Protein AF-A0A8S9R4L0-F1 (afdb_monomer_lite)

Radius of gyration: 15.11 Å; chains: 1; bounding box: 37×28×36 Å

Sequence (110 aa):
MLLRTSVRRKIFQKDHHNLELYWQAHRVGVQKILHLIRSEDVEVQIQAVKVVANLEAEEKSHDLIMTTGGAQLLAKMVSKTDDPQTLRMVAGALDNLCGNGDKIYKFWFQ

pLDDT: mean 78.36, std 17.18, range [33.91, 95.81]

Secondary structure (DSSP, 8-state):
--HHHHHHHHHHTS-HHHHHHHHHHHHHHHHHHHHHTT-SSHHHHHHHHHHHHHHTTSHHHHHHHHHTTHHHHHHHHHTT---HHHHHHHHHHHHHHHTTTS---TTTT-

Structure (mmCIF, N/CA/C/O backbone):
data_AF-A0A8S9R4L0-F1
#
_entry.id   AF-A0A8S9R4L0-F1
#
loop_
_atom_site.group_PDB
_atom_site.id
_atom_site.type_symbol
_atom_site.label_atom_id
_atom_site.label_alt_id
_atom_site.label_comp_id
_atom_site.label_asym_id
_atom_site.label_entity_id
_atom_site.label_seq_id
_atom_site.pdbx_PDB_ins_code
_atom_site.Cartn_x
_atom_site.Cartn_y
_atom_site.Cartn_z
_atom_site.occupancy
_atom_site.B_iso_or_equiv
_atom_site.auth_seq_id
_atom_site.auth_comp_id
_atom_site.auth_asym_id
_atom_site.auth_atom_id
_atom_site.pdbx_PDB_model_num
ATOM 1 N N . MET A 1 1 ? 19.106 14.764 -7.257 1.00 42.97 1 MET A N 1
ATOM 2 C CA . MET A 1 1 ? 18.413 13.455 -7.167 1.00 42.97 1 MET A CA 1
ATOM 3 C C . MET A 1 1 ? 18.452 12.699 -8.512 1.00 42.97 1 MET A C 1
ATOM 5 O O . MET A 1 1 ? 17.423 12.258 -8.990 1.00 42.97 1 MET A O 1
ATOM 9 N N . LEU A 1 2 ? 19.628 12.545 -9.146 1.00 38.62 2 LEU A N 1
ATOM 10 C CA . LEU A 1 2 ? 19.756 11.958 -10.503 1.00 38.62 2 LEU A CA 1
ATOM 11 C C . LEU A 1 2 ? 20.736 10.769 -10.593 1.00 38.62 2 LEU A C 1
ATOM 13 O O . LEU A 1 2 ? 20.846 10.134 -11.634 1.00 38.62 2 LEU A O 1
ATOM 17 N N . LEU A 1 3 ? 21.431 10.420 -9.503 1.00 33.91 3 LEU A N 1
ATOM 18 C CA . LEU A 1 3 ? 22.481 9.391 -9.538 1.00 33.91 3 LEU A CA 1
ATOM 19 C C . LEU A 1 3 ? 21.974 7.961 -9.280 1.00 33.91 3 LEU A C 1
ATOM 21 O O . LEU A 1 3 ? 22.603 7.007 -9.729 1.00 33.91 3 LEU A O 1
ATOM 25 N N . ARG A 1 4 ? 20.813 7.778 -8.631 1.00 43.28 4 ARG A N 1
ATOM 26 C CA . ARG A 1 4 ? 20.265 6.433 -8.344 1.00 43.28 4 ARG A CA 1
ATOM 27 C C . ARG A 1 4 ? 19.553 5.779 -9.539 1.00 43.28 4 ARG A C 1
ATOM 29 O O . ARG A 1 4 ? 19.396 4.563 -9.557 1.00 43.28 4 ARG A O 1
ATOM 36 N N . THR A 1 5 ? 19.171 6.550 -10.557 1.00 49.69 5 THR A N 1
ATOM 37 C CA . THR A 1 5 ? 18.430 6.051 -11.729 1.00 49.69 5 THR A CA 1
ATOM 38 C C . THR A 1 5 ? 19.340 5.583 -12.869 1.00 49.69 5 THR A C 1
ATOM 40 O O . THR A 1 5 ? 18.967 4.665 -13.598 1.00 49.69 5 THR A O 1
ATOM 43 N N . SER A 1 6 ? 20.547 6.143 -13.018 1.00 46.28 6 SER A N 1
ATOM 44 C CA . SER A 1 6 ? 21.452 5.818 -14.138 1.00 46.28 6 SER A CA 1
ATOM 45 C C . SER A 1 6 ? 22.125 4.445 -14.038 1.00 46.28 6 SER A C 1
ATOM 47 O O . SER A 1 6 ? 22.311 3.787 -15.060 1.00 46.28 6 SER A O 1
ATOM 49 N N . VAL A 1 7 ? 22.461 3.974 -12.831 1.00 50.38 7 VAL A N 1
ATOM 50 C CA . VAL A 1 7 ? 23.106 2.656 -12.652 1.00 50.38 7 VAL A CA 1
ATOM 51 C C . VAL A 1 7 ? 22.099 1.521 -12.849 1.00 50.38 7 VAL A C 1
ATOM 53 O O . VAL A 1 7 ? 22.379 0.573 -13.581 1.00 50.38 7 VAL A O 1
ATOM 56 N N . ARG A 1 8 ? 20.883 1.660 -12.294 1.00 47.25 8 ARG A N 1
ATOM 57 C CA . ARG A 1 8 ? 19.786 0.698 -12.501 1.00 47.25 8 ARG A CA 1
ATOM 58 C C . ARG A 1 8 ? 19.460 0.540 -13.991 1.00 47.25 8 ARG A C 1
ATOM 60 O O . ARG A 1 8 ? 19.344 -0.580 -14.472 1.00 47.25 8 ARG A O 1
ATOM 67 N N . ARG A 1 9 ? 19.402 1.642 -14.748 1.00 46.56 9 ARG A N 1
ATOM 68 C CA . ARG A 1 9 ? 19.077 1.616 -16.187 1.00 46.56 9 ARG A CA 1
ATOM 69 C C . ARG A 1 9 ? 20.066 0.794 -17.025 1.00 46.56 9 ARG A C 1
ATOM 71 O O . ARG A 1 9 ? 19.633 0.071 -17.914 1.00 46.56 9 ARG A O 1
ATOM 78 N N . LYS A 1 10 ? 21.369 0.874 -16.726 1.00 49.75 10 LYS A N 1
ATOM 79 C CA . LYS A 1 10 ? 22.417 0.158 -17.479 1.00 49.75 10 LYS A CA 1
ATOM 80 C C . LYS A 1 10 ? 22.455 -1.346 -17.197 1.00 49.75 10 LYS A C 1
ATOM 82 O O . LYS A 1 10 ? 22.774 -2.107 -18.102 1.00 49.75 10 LYS A O 1
ATOM 87 N N . ILE A 1 11 ? 22.116 -1.774 -15.979 1.00 55.00 11 ILE A N 1
ATOM 88 C CA . ILE A 1 11 ? 22.069 -3.202 -15.612 1.00 55.00 11 ILE A CA 1
ATOM 89 C C . ILE A 1 11 ? 20.870 -3.895 -16.281 1.00 55.00 11 ILE A C 1
ATOM 91 O O . ILE A 1 11 ? 20.985 -5.023 -16.745 1.00 55.00 11 ILE A O 1
ATOM 95 N N . PHE A 1 12 ? 19.737 -3.198 -16.392 1.00 54.06 12 PHE A N 1
ATOM 96 C CA . PHE A 1 12 ? 18.485 -3.769 -16.894 1.00 54.06 12 PHE A CA 1
ATOM 97 C C . PHE A 1 12 ? 18.334 -3.770 -18.424 1.00 54.06 12 PHE A C 1
ATOM 99 O O . PHE A 1 12 ? 17.483 -4.481 -18.943 1.00 54.06 12 PHE A O 1
ATOM 106 N N . GLN A 1 13 ? 19.142 -3.011 -19.170 1.00 56.75 13 GLN A N 1
ATOM 107 C CA . GLN A 1 13 ? 19.024 -2.936 -20.635 1.00 56.75 13 GLN A CA 1
ATOM 108 C C . GLN A 1 13 ? 19.631 -4.127 -21.399 1.00 56.75 13 GLN A C 1
ATOM 110 O O . GLN A 1 13 ? 19.405 -4.219 -22.601 1.00 56.75 13 GLN A O 1
ATOM 115 N N . LYS A 1 14 ? 20.398 -5.018 -20.754 1.00 54.84 14 LYS A N 1
ATOM 116 C CA . LYS A 1 14 ? 21.173 -6.054 -21.465 1.00 54.84 14 LYS A CA 1
ATOM 117 C C . LYS A 1 14 ? 20.503 -7.429 -21.597 1.00 54.84 14 LYS A C 1
ATOM 119 O O . LYS A 1 14 ? 20.907 -8.158 -22.489 1.00 54.84 14 LYS A O 1
ATOM 124 N N . ASP A 1 15 ? 19.478 -7.753 -20.798 1.00 59.41 15 ASP A N 1
ATOM 125 C CA . ASP A 1 15 ? 18.810 -9.069 -20.826 1.00 59.41 15 ASP A CA 1
ATOM 126 C C . ASP A 1 15 ? 17.284 -8.967 -20.655 1.00 59.41 15 ASP A C 1
ATOM 128 O O . ASP A 1 15 ? 16.774 -8.694 -19.565 1.00 59.41 15 ASP A O 1
ATOM 132 N N . HIS A 1 16 ? 16.535 -9.254 -21.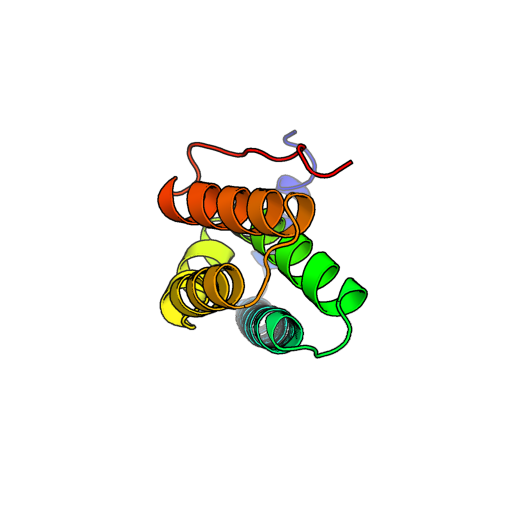725 1.00 60.12 16 HIS A N 1
ATOM 133 C CA . HIS A 1 16 ? 15.065 -9.206 -21.732 1.00 60.12 16 HIS A CA 1
ATOM 134 C C . HIS A 1 16 ? 14.409 -10.198 -20.755 1.00 60.12 16 HIS A C 1
ATOM 136 O O . HIS A 1 16 ? 13.401 -9.867 -20.135 1.00 60.12 16 HIS A O 1
ATOM 142 N N . HIS A 1 17 ? 14.999 -11.379 -20.549 1.00 61.91 17 HIS A N 1
ATOM 143 C CA . HIS A 1 17 ? 14.491 -12.363 -19.583 1.00 61.91 17 HIS A CA 1
ATOM 144 C C . HIS A 1 17 ? 14.619 -11.871 -18.128 1.00 61.91 17 HIS A C 1
ATOM 146 O O . HIS A 1 17 ? 13.741 -12.091 -17.296 1.00 61.91 17 HIS A O 1
ATOM 152 N N . ASN A 1 18 ? 15.689 -11.126 -17.830 1.00 71.38 18 ASN A N 1
ATOM 153 C CA . ASN A 1 18 ? 15.935 -10.569 -16.500 1.00 71.38 18 ASN A CA 1
ATOM 154 C C . ASN A 1 18 ? 14.982 -9.394 -16.193 1.00 71.38 18 ASN A C 1
ATOM 156 O O . ASN A 1 18 ? 14.597 -9.170 -15.045 1.00 71.38 18 ASN A O 1
ATOM 160 N N . LEU A 1 19 ? 14.539 -8.677 -17.235 1.00 77.75 19 LEU A N 1
ATOM 161 C CA . LEU A 1 19 ? 13.493 -7.660 -17.124 1.00 77.75 19 LEU A CA 1
ATOM 162 C C . LEU A 1 19 ? 12.144 -8.268 -16.733 1.00 77.75 19 LEU A C 1
ATOM 164 O O . LEU A 1 19 ? 11.484 -7.737 -15.844 1.00 77.75 19 LEU A O 1
ATOM 168 N N . GLU A 1 20 ? 11.724 -9.366 -17.363 1.00 83.38 20 GLU A N 1
ATOM 169 C CA . GLU A 1 20 ? 10.424 -9.980 -17.072 1.00 83.38 20 GLU A CA 1
ATOM 170 C C . GLU A 1 20 ? 10.349 -10.505 -15.635 1.00 83.38 20 GLU A C 1
ATOM 172 O O . GLU A 1 20 ? 9.418 -10.160 -14.905 1.00 83.38 20 GLU A O 1
ATOM 177 N N . LEU A 1 21 ? 11.369 -11.245 -15.188 1.00 85.44 21 LEU A N 1
ATOM 178 C CA . LEU A 1 21 ? 11.465 -11.717 -13.803 1.00 85.44 21 LEU A CA 1
ATOM 179 C C . LEU A 1 21 ? 11.442 -10.558 -12.800 1.00 85.44 21 LEU A C 1
ATOM 181 O O . LEU A 1 21 ? 10.750 -10.633 -11.782 1.00 85.44 21 LEU A O 1
ATOM 185 N N . TYR A 1 22 ? 12.142 -9.463 -13.104 1.00 86.31 22 TYR A N 1
ATOM 186 C CA . TYR A 1 22 ? 12.107 -8.260 -12.279 1.00 86.31 22 TYR A CA 1
ATOM 187 C C . TYR A 1 22 ? 10.697 -7.668 -12.184 1.00 86.31 22 TYR A C 1
ATOM 189 O O . TYR A 1 22 ? 10.241 -7.356 -11.083 1.00 86.31 22 TYR A O 1
ATOM 197 N N . TRP A 1 23 ? 9.982 -7.533 -13.305 1.00 87.38 23 TRP A N 1
ATOM 198 C CA . TRP A 1 23 ? 8.623 -6.985 -13.298 1.00 87.38 23 TRP A CA 1
ATOM 199 C C . TRP A 1 23 ? 7.629 -7.904 -12.592 1.00 87.38 23 TRP A C 1
ATOM 201 O O . TRP A 1 23 ? 6.745 -7.406 -11.896 1.00 87.38 23 TRP A O 1
ATOM 211 N N . GLN A 1 24 ? 7.795 -9.224 -12.699 1.00 90.00 24 GLN A N 1
ATOM 212 C CA . GLN A 1 24 ? 6.997 -10.183 -11.935 1.00 90.00 24 GLN A CA 1
ATOM 213 C C . GLN A 1 24 ? 7.259 -10.056 -10.432 1.00 90.00 24 GLN A C 1
ATOM 215 O O . GLN A 1 24 ? 6.318 -9.912 -9.651 1.00 90.00 24 GLN A O 1
ATOM 220 N N . ALA A 1 25 ? 8.528 -10.023 -10.019 1.00 89.19 25 ALA A N 1
ATOM 221 C CA . ALA A 1 25 ? 8.898 -9.837 -8.618 1.00 89.19 25 ALA A CA 1
ATOM 222 C C . ALA A 1 25 ? 8.379 -8.499 -8.068 1.00 89.19 25 ALA A C 1
ATOM 224 O O . ALA A 1 25 ? 7.818 -8.450 -6.973 1.00 89.19 25 ALA A O 1
ATOM 225 N N . HIS A 1 26 ? 8.504 -7.424 -8.850 1.00 89.50 26 HIS A N 1
ATOM 226 C CA . HIS A 1 26 ? 7.968 -6.114 -8.502 1.00 89.50 26 HIS A CA 1
ATOM 227 C C . HIS A 1 26 ? 6.444 -6.164 -8.336 1.00 89.50 26 HIS A C 1
ATOM 229 O O . HIS A 1 26 ? 5.931 -5.712 -7.313 1.00 89.50 26 HIS A O 1
ATOM 235 N N . ARG A 1 27 ? 5.729 -6.789 -9.281 1.00 91.69 27 ARG A N 1
ATOM 236 C CA . ARG A 1 27 ? 4.270 -6.941 -9.227 1.00 91.69 27 ARG A CA 1
ATOM 237 C C . ARG A 1 27 ? 3.814 -7.663 -7.965 1.00 91.69 27 ARG A C 1
ATOM 239 O O . ARG A 1 27 ? 2.945 -7.166 -7.249 1.00 91.69 27 ARG A O 1
ATOM 246 N N . VAL A 1 28 ? 4.419 -8.814 -7.682 1.00 94.44 28 VAL A N 1
ATOM 247 C CA . VAL A 1 28 ? 4.119 -9.613 -6.486 1.00 94.44 28 VAL A CA 1
ATOM 248 C C . VAL A 1 28 ? 4.435 -8.825 -5.212 1.00 94.44 28 VAL A C 1
ATOM 250 O O . VAL A 1 28 ? 3.663 -8.870 -4.254 1.00 94.44 28 VAL A O 1
ATOM 253 N N . GLY A 1 29 ? 5.537 -8.069 -5.201 1.00 93.94 29 GLY A N 1
ATOM 254 C CA . GLY A 1 29 ? 5.914 -7.202 -4.085 1.00 93.94 29 GLY A CA 1
ATOM 255 C C . GLY A 1 29 ? 4.852 -6.146 -3.776 1.00 93.94 29 GLY A C 1
ATOM 256 O O . GLY A 1 29 ? 4.394 -6.061 -2.636 1.00 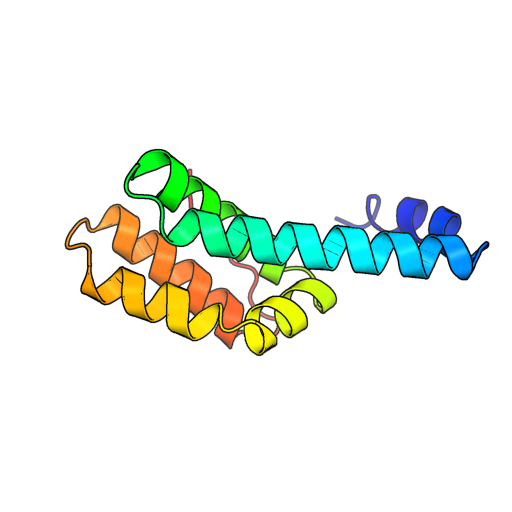93.94 29 GLY A O 1
ATOM 257 N N . VAL A 1 30 ? 4.400 -5.399 -4.789 1.00 93.38 30 VAL A N 1
ATOM 258 C CA . VAL A 1 30 ? 3.340 -4.384 -4.635 1.00 93.38 30 VAL A CA 1
ATOM 259 C C . VAL A 1 30 ? 2.046 -5.015 -4.119 1.00 93.38 30 VAL A C 1
ATOM 261 O O . VAL A 1 30 ? 1.463 -4.520 -3.158 1.00 93.38 30 VAL A O 1
ATOM 264 N N . GLN A 1 31 ? 1.625 -6.153 -4.679 1.00 94.25 31 GLN A N 1
ATOM 265 C CA . GLN A 1 31 ? 0.418 -6.855 -4.225 1.00 94.25 31 GLN A CA 1
ATOM 266 C C . GLN A 1 31 ? 0.503 -7.296 -2.757 1.00 94.25 31 GLN A C 1
ATOM 268 O O . GLN A 1 31 ? -0.477 -7.175 -2.020 1.00 94.25 31 GLN A O 1
ATOM 273 N N . LYS A 1 32 ? 1.668 -7.782 -2.311 1.00 95.44 32 LYS A N 1
ATOM 274 C CA . LYS A 1 32 ? 1.891 -8.153 -0.905 1.00 95.44 32 LYS A CA 1
ATOM 275 C C . LYS A 1 32 ? 1.823 -6.938 0.017 1.00 95.44 32 LYS A C 1
ATOM 277 O O . LYS A 1 32 ? 1.188 -7.023 1.062 1.00 95.44 32 LYS A O 1
ATOM 282 N N . ILE A 1 33 ? 2.407 -5.808 -0.377 1.00 95.38 33 ILE A N 1
ATOM 283 C CA . ILE A 1 33 ? 2.332 -4.564 0.405 1.00 95.38 33 ILE A CA 1
ATOM 284 C C . ILE A 1 33 ? 0.879 -4.083 0.510 1.00 95.38 33 ILE A C 1
ATOM 286 O O . ILE A 1 33 ? 0.413 -3.779 1.605 1.00 95.38 33 ILE A O 1
ATOM 290 N N . LEU A 1 34 ? 0.123 -4.103 -0.592 1.00 94.31 34 LEU A N 1
ATOM 291 C CA . LEU A 1 34 ? -1.308 -3.785 -0.567 1.00 94.31 34 LEU A CA 1
ATOM 292 C C . LEU A 1 34 ? -2.103 -4.762 0.309 1.00 94.31 34 LEU A C 1
ATOM 294 O O . LEU A 1 34 ? -3.080 -4.375 0.937 1.00 94.31 34 LEU A O 1
ATOM 298 N N . HIS A 1 35 ? -1.704 -6.029 0.404 1.00 95.06 35 HIS A N 1
ATOM 299 C CA . HIS A 1 35 ? -2.333 -6.949 1.349 1.00 95.06 35 HIS A CA 1
ATOM 300 C C . HIS A 1 35 ? -2.093 -6.531 2.812 1.00 95.06 35 HIS A C 1
ATOM 302 O O . HIS A 1 35 ? -3.037 -6.565 3.599 1.00 95.06 35 HIS A O 1
ATOM 308 N N . LEU A 1 36 ? -0.886 -6.064 3.158 1.00 95.81 36 LEU A N 1
ATOM 309 C CA . LEU A 1 36 ? -0.523 -5.632 4.519 1.00 95.81 36 LEU A CA 1
ATOM 310 C C . LEU A 1 36 ? -1.294 -4.398 5.008 1.00 95.81 36 LEU A C 1
ATOM 312 O O . LEU A 1 36 ? -1.485 -4.239 6.207 1.00 95.81 36 LEU A O 1
ATOM 316 N N . ILE A 1 37 ? -1.827 -3.570 4.107 1.00 93.69 37 ILE A N 1
ATOM 317 C CA . ILE A 1 37 ? -2.746 -2.473 4.462 1.00 93.69 37 ILE A CA 1
ATOM 318 C C . ILE A 1 37 ? -4.012 -3.003 5.171 1.00 93.69 37 ILE A C 1
ATOM 320 O O . ILE A 1 37 ? -4.655 -2.285 5.931 1.00 93.69 37 ILE A O 1
ATOM 324 N N . ARG A 1 38 ? -4.379 -4.277 4.978 1.00 91.25 38 ARG A N 1
ATOM 325 C CA . ARG A 1 38 ? -5.506 -4.920 5.678 1.00 91.25 38 ARG A CA 1
ATOM 326 C C . ARG A 1 38 ? -5.129 -5.547 7.025 1.00 91.25 38 ARG A C 1
ATOM 328 O O . ARG A 1 38 ? -5.992 -6.185 7.619 1.00 91.25 38 ARG A O 1
ATOM 335 N N . SER A 1 39 ? -3.880 -5.414 7.468 1.00 93.19 39 SER A N 1
ATOM 336 C CA . SER A 1 39 ? -3.426 -5.938 8.757 1.00 93.19 39 SER A CA 1
ATOM 337 C C . SER A 1 39 ? -4.280 -5.402 9.910 1.00 93.19 39 SER A C 1
ATOM 339 O O . SER A 1 39 ? -4.702 -4.246 9.883 1.00 93.19 39 SER A O 1
ATOM 341 N N . GLU A 1 40 ? -4.518 -6.245 10.914 1.00 89.88 40 GLU A N 1
ATOM 342 C CA . GLU A 1 40 ? -5.122 -5.842 12.193 1.00 89.88 40 GLU A CA 1
ATOM 343 C C . GLU A 1 40 ? -4.102 -5.142 13.099 1.00 89.88 40 GLU A C 1
ATOM 345 O O . GLU A 1 40 ? -4.467 -4.325 13.940 1.00 89.88 40 GLU A O 1
ATOM 350 N N . ASP A 1 41 ? -2.813 -5.423 12.890 1.00 91.88 41 ASP A N 1
ATOM 351 C CA . ASP A 1 41 ? -1.726 -4.674 13.505 1.00 91.88 41 ASP A CA 1
ATOM 352 C C . ASP A 1 41 ? -1.637 -3.286 12.854 1.00 91.88 41 ASP A C 1
ATOM 354 O O . ASP A 1 41 ? -1.305 -3.151 11.668 1.00 91.88 41 ASP A O 1
ATOM 358 N N . VAL A 1 42 ? -1.953 -2.267 13.656 1.00 86.88 42 VAL A N 1
ATOM 359 C CA . VAL A 1 42 ? -1.981 -0.854 13.265 1.00 86.88 42 VAL A CA 1
ATOM 360 C C . VAL A 1 42 ? -0.606 -0.372 12.803 1.00 86.88 42 VAL A C 1
ATOM 362 O O . VAL A 1 42 ? -0.519 0.387 11.838 1.00 86.88 42 VAL A O 1
ATOM 365 N N . GLU A 1 43 ? 0.479 -0.825 13.429 1.00 90.38 43 GLU A N 1
ATOM 366 C CA . GLU A 1 43 ? 1.828 -0.420 13.041 1.00 90.38 43 GLU A CA 1
ATOM 367 C C . GLU A 1 43 ? 2.181 -0.996 11.665 1.00 90.38 43 GLU A C 1
ATOM 369 O O . GLU A 1 43 ? 2.612 -0.256 10.777 1.00 90.38 43 GLU A O 1
ATOM 374 N N . VAL A 1 44 ? 1.899 -2.282 11.433 1.00 93.62 44 VAL A N 1
ATOM 375 C CA . VAL A 1 44 ? 2.080 -2.922 10.115 1.00 93.62 44 VAL A CA 1
ATOM 376 C C . VAL A 1 44 ? 1.245 -2.223 9.043 1.00 93.62 44 VAL A C 1
ATOM 378 O O . VAL A 1 44 ? 1.746 -1.937 7.951 1.00 93.62 44 VAL A O 1
ATOM 381 N N . GLN A 1 45 ? -0.015 -1.917 9.355 1.00 91.12 45 GLN A N 1
ATOM 382 C CA . GLN A 1 45 ? -0.922 -1.212 8.456 1.00 91.12 45 GLN A CA 1
ATOM 383 C C . GLN A 1 45 ? -0.371 0.171 8.071 1.00 91.12 45 GLN A C 1
ATOM 385 O O . GLN A 1 45 ? -0.312 0.504 6.884 1.00 91.12 45 GLN A O 1
ATOM 390 N N . ILE A 1 46 ? 0.090 0.952 9.051 1.00 88.50 46 ILE A N 1
ATOM 391 C CA . ILE A 1 46 ? 0.679 2.280 8.844 1.00 88.50 46 ILE A CA 1
ATOM 392 C C . ILE A 1 46 ? 1.948 2.196 7.989 1.00 88.50 46 ILE A C 1
ATOM 394 O O . ILE A 1 46 ? 2.104 2.963 7.034 1.00 88.50 46 ILE A O 1
ATOM 398 N N . GLN A 1 47 ? 2.854 1.264 8.295 1.00 91.38 47 GLN A N 1
ATOM 399 C CA . GL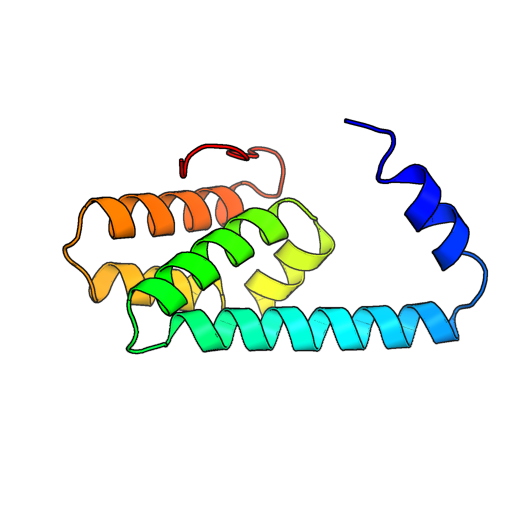N A 1 47 ? 4.081 1.095 7.513 1.00 91.38 47 GLN A CA 1
ATOM 400 C C . GLN A 1 47 ? 3.766 0.708 6.064 1.00 91.38 47 GLN A C 1
ATOM 402 O O . GLN A 1 47 ? 4.386 1.238 5.141 1.00 91.38 47 GLN A O 1
ATOM 407 N N . ALA A 1 48 ? 2.763 -0.145 5.837 1.00 93.69 48 ALA A N 1
ATOM 408 C CA . ALA A 1 48 ? 2.334 -0.510 4.491 1.00 93.69 48 ALA A CA 1
ATOM 409 C C . ALA A 1 48 ? 1.830 0.707 3.692 1.00 93.69 48 ALA A C 1
ATOM 411 O O . ALA A 1 48 ? 2.236 0.882 2.542 1.00 93.69 48 ALA A O 1
ATOM 412 N N . VAL A 1 49 ? 1.028 1.591 4.301 1.00 91.50 49 VAL A N 1
ATOM 413 C CA . VAL A 1 49 ? 0.565 2.840 3.660 1.00 91.50 49 VAL A CA 1
ATOM 414 C C . VAL A 1 49 ? 1.741 3.750 3.296 1.00 91.50 49 VAL A C 1
ATOM 416 O O . VAL A 1 49 ? 1.800 4.253 2.175 1.00 91.50 49 VAL A O 1
ATOM 419 N N . LYS A 1 50 ? 2.722 3.910 4.194 1.00 88.00 50 LYS A N 1
ATOM 420 C CA . LYS A 1 50 ? 3.935 4.703 3.916 1.00 88.00 50 LYS A CA 1
ATOM 421 C C . LYS A 1 50 ? 4.730 4.142 2.738 1.00 88.00 50 LYS A C 1
ATOM 423 O O . LYS A 1 50 ? 5.230 4.899 1.907 1.00 88.00 50 LYS A O 1
ATOM 428 N N . VAL A 1 51 ? 4.854 2.817 2.651 1.00 91.00 51 VAL A N 1
ATOM 429 C CA . VAL A 1 51 ? 5.534 2.168 1.523 1.00 91.00 51 VAL A CA 1
ATOM 430 C C . VAL A 1 51 ? 4.765 2.397 0.220 1.00 91.00 51 VAL A C 1
ATOM 432 O O . VAL A 1 51 ? 5.397 2.720 -0.782 1.00 91.00 51 VAL A O 1
ATOM 435 N N . VAL A 1 52 ? 3.432 2.295 0.223 1.00 89.81 52 VAL A N 1
ATOM 436 C CA . VAL A 1 52 ? 2.598 2.583 -0.960 1.00 89.81 52 VAL A CA 1
ATOM 437 C C . VAL A 1 52 ? 2.774 4.023 -1.434 1.00 89.81 52 VAL A C 1
ATOM 439 O O . VAL A 1 52 ? 3.134 4.221 -2.592 1.00 89.81 52 VAL A O 1
ATOM 442 N N . ALA A 1 53 ? 2.665 5.002 -0.533 1.00 84.75 53 ALA A N 1
ATOM 443 C CA . ALA A 1 53 ? 2.864 6.415 -0.863 1.00 84.75 53 ALA A CA 1
ATOM 444 C C . ALA A 1 53 ? 4.253 6.693 -1.472 1.00 84.75 53 ALA A C 1
ATOM 446 O O . ALA A 1 53 ? 4.407 7.548 -2.342 1.00 84.75 53 ALA A O 1
ATOM 447 N N . ASN A 1 54 ? 5.280 5.958 -1.034 1.00 85.19 54 ASN A N 1
ATOM 448 C CA . ASN A 1 54 ? 6.623 6.059 -1.604 1.00 85.19 54 ASN A CA 1
ATOM 449 C C . ASN A 1 54 ? 6.740 5.397 -2.982 1.00 85.19 54 ASN A C 1
ATOM 451 O O . ASN A 1 54 ? 7.461 5.906 -3.842 1.00 85.19 54 ASN A O 1
ATOM 455 N N . LEU A 1 55 ? 6.076 4.256 -3.187 1.00 85.69 55 LEU A N 1
ATOM 456 C CA . LEU A 1 55 ? 6.094 3.531 -4.456 1.00 85.69 55 LEU A CA 1
ATOM 457 C C . LEU A 1 55 ? 5.393 4.314 -5.567 1.00 85.69 55 LEU A C 1
ATOM 459 O O . LEU A 1 55 ? 5.881 4.296 -6.692 1.00 85.69 55 LEU A O 1
ATOM 463 N N . GLU A 1 56 ? 4.318 5.037 -5.253 1.00 80.69 56 GLU A N 1
ATOM 464 C CA . GLU A 1 56 ? 3.569 5.886 -6.197 1.00 80.69 56 GLU A CA 1
ATOM 465 C C . GLU A 1 56 ? 4.428 6.963 -6.873 1.00 80.69 56 GLU A C 1
ATOM 467 O O . GLU A 1 56 ? 4.110 7.399 -7.975 1.00 80.69 56 GLU A O 1
ATOM 472 N N . ALA A 1 57 ? 5.557 7.349 -6.271 1.00 73.25 57 ALA A N 1
ATOM 473 C CA . ALA A 1 57 ? 6.506 8.271 -6.893 1.00 73.25 57 ALA A CA 1
ATOM 474 C C . ALA A 1 57 ? 7.237 7.682 -8.119 1.00 73.25 57 ALA A C 1
ATOM 476 O O . ALA A 1 57 ? 7.994 8.397 -8.779 1.00 73.25 57 ALA A O 1
ATOM 477 N N . GLU A 1 58 ? 7.069 6.389 -8.394 1.00 78.38 58 GLU A N 1
ATOM 478 C CA . GLU A 1 58 ? 7.579 5.702 -9.575 1.00 78.38 58 GLU A CA 1
ATOM 479 C C . GLU A 1 58 ? 6.396 5.350 -10.496 1.00 78.38 58 GLU A C 1
ATOM 481 O O . GLU A 1 58 ? 5.562 4.520 -10.137 1.00 78.38 58 GLU A O 1
ATOM 486 N N . GLU A 1 59 ? 6.362 5.925 -11.704 1.00 77.56 59 GLU A N 1
ATOM 487 C CA . GLU A 1 59 ? 5.279 5.791 -12.707 1.00 77.56 59 GLU A CA 1
ATOM 488 C C . GLU A 1 59 ? 4.762 4.349 -12.866 1.00 77.56 59 GLU A C 1
ATOM 490 O O . GLU A 1 59 ? 3.567 4.078 -12.812 1.00 77.56 59 GLU A O 1
ATOM 495 N N . LYS A 1 60 ? 5.675 3.377 -12.956 1.00 79.69 60 LYS A N 1
ATOM 496 C CA . LYS A 1 60 ? 5.316 1.961 -13.138 1.00 79.69 60 LYS A CA 1
ATOM 497 C C . LYS A 1 60 ? 4.632 1.330 -11.927 1.00 79.69 60 LYS A C 1
ATOM 499 O O . LYS A 1 60 ? 3.844 0.400 -12.089 1.00 79.69 60 LYS A O 1
ATOM 504 N N . SER A 1 61 ? 4.972 1.779 -10.721 1.00 85.56 61 SER A N 1
ATOM 505 C CA . SER A 1 61 ? 4.310 1.306 -9.505 1.00 85.56 61 SER A CA 1
ATOM 506 C C . SER A 1 61 ? 2.924 1.931 -9.385 1.00 85.56 61 SER A C 1
ATOM 508 O O . SER A 1 61 ? 2.004 1.250 -8.946 1.00 85.56 61 SER A O 1
ATOM 510 N N . HIS A 1 62 ? 2.775 3.198 -9.785 1.00 85.31 62 HIS A N 1
ATOM 511 C CA . HIS A 1 62 ? 1.509 3.934 -9.746 1.00 85.31 62 HIS A CA 1
ATOM 512 C C . HIS A 1 62 ? 0.420 3.233 -10.570 1.00 85.31 62 HIS A C 1
ATOM 51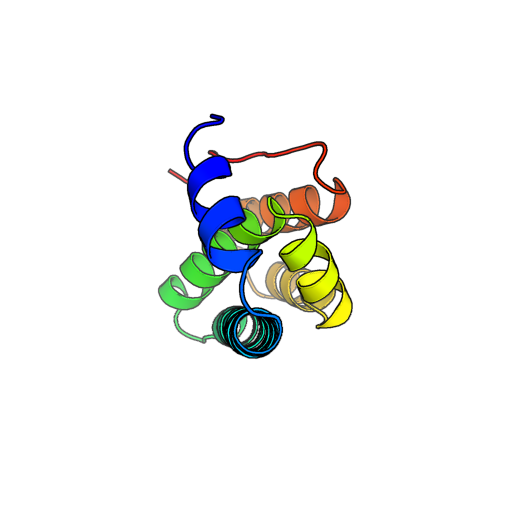4 O O . HIS A 1 62 ? -0.602 2.835 -10.005 1.00 85.31 62 HIS A O 1
ATOM 520 N N . ASP A 1 63 ? 0.698 2.935 -11.844 1.00 85.81 63 ASP A N 1
ATOM 521 C CA . ASP A 1 63 ? -0.221 2.186 -12.718 1.00 85.81 63 ASP A CA 1
ATOM 522 C C . ASP A 1 63 ? -0.630 0.843 -12.102 1.00 85.81 63 ASP A C 1
ATOM 524 O O . ASP A 1 63 ? -1.792 0.416 -12.140 1.00 85.81 63 ASP A O 1
ATOM 528 N N . LEU A 1 64 ? 0.336 0.147 -11.500 1.00 89.62 64 LEU A N 1
ATOM 529 C CA . LEU A 1 64 ? 0.077 -1.138 -10.876 1.00 89.62 64 LEU A CA 1
ATOM 530 C C . LEU A 1 64 ? -0.796 -1.001 -9.619 1.00 89.62 64 LEU A C 1
ATOM 532 O O . LEU A 1 64 ? -1.709 -1.802 -9.421 1.00 89.62 64 LEU A O 1
ATOM 536 N N . ILE A 1 65 ? -0.544 -0.006 -8.771 1.00 90.75 65 ILE A N 1
ATOM 537 C CA . ILE A 1 65 ? -1.333 0.262 -7.559 1.00 90.75 65 ILE A CA 1
ATOM 538 C C . ILE A 1 65 ? -2.777 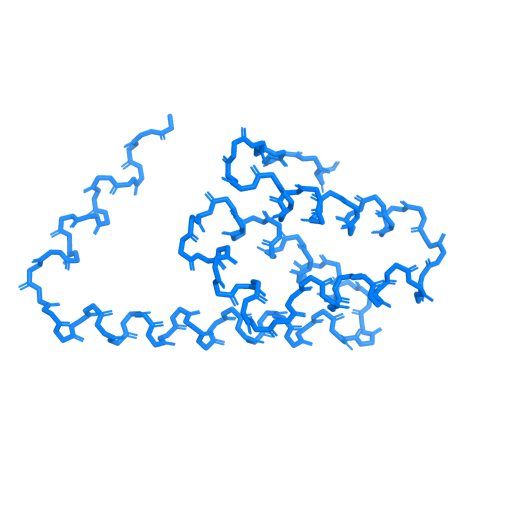0.616 -7.938 1.00 90.75 65 ILE A C 1
ATOM 540 O O . ILE A 1 65 ? -3.714 0.075 -7.345 1.00 90.75 65 ILE A O 1
ATOM 544 N N . MET A 1 66 ? -2.970 1.431 -8.978 1.00 88.62 66 MET A N 1
ATOM 545 C CA . MET A 1 66 ? -4.293 1.768 -9.510 1.00 88.62 66 MET A CA 1
ATOM 546 C C . MET A 1 66 ? -5.038 0.530 -10.018 1.00 88.62 66 MET A C 1
ATOM 548 O O . MET A 1 66 ? -6.169 0.264 -9.608 1.00 88.62 66 MET A O 1
ATOM 552 N N . THR A 1 67 ? -4.390 -0.276 -10.862 1.00 89.25 67 THR A N 1
ATOM 553 C CA . THR A 1 67 ? -5.015 -1.463 -11.476 1.00 89.25 67 THR A CA 1
ATOM 554 C C . THR A 1 67 ? -5.252 -2.616 -10.498 1.00 89.25 67 THR A C 1
ATOM 556 O O . THR A 1 67 ? -6.125 -3.449 -10.733 1.00 89.25 67 THR A O 1
ATOM 559 N N . THR A 1 68 ? -4.522 -2.671 -9.380 1.00 89.12 68 THR A N 1
ATOM 560 C CA . THR A 1 68 ? -4.698 -3.696 -8.330 1.00 89.12 68 THR A CA 1
ATOM 561 C C . THR A 1 68 ? -5.691 -3.296 -7.235 1.00 89.12 68 THR A C 1
ATOM 563 O O . THR A 1 68 ? -5.910 -4.058 -6.290 1.00 89.12 68 THR A O 1
ATOM 566 N N . GLY A 1 69 ? -6.334 -2.134 -7.367 1.00 90.06 69 GLY A N 1
ATOM 567 C CA . GLY A 1 69 ? -7.367 -1.669 -6.447 1.00 90.06 69 GLY A CA 1
ATOM 568 C C . GLY A 1 69 ? -6.834 -0.962 -5.195 1.00 90.06 69 GLY A C 1
ATOM 569 O O . GLY A 1 69 ? -7.525 -0.912 -4.173 1.00 90.06 69 GLY A O 1
ATOM 570 N N . GLY A 1 70 ? -5.600 -0.446 -5.241 1.00 91.69 70 GLY A N 1
ATOM 571 C CA . GLY A 1 70 ? -4.966 0.262 -4.127 1.00 91.69 70 GLY A CA 1
ATOM 572 C C . GLY A 1 70 ? -5.736 1.511 -3.695 1.00 91.69 70 GLY A C 1
ATOM 573 O O . GLY A 1 70 ? -5.941 1.708 -2.499 1.00 91.69 70 GLY A O 1
ATOM 574 N N . ALA A 1 71 ? -6.274 2.283 -4.647 1.00 90.69 71 ALA A N 1
ATOM 575 C CA . ALA A 1 71 ? -7.108 3.457 -4.364 1.00 90.69 71 ALA A CA 1
ATOM 576 C C . ALA A 1 71 ? -8.327 3.104 -3.493 1.00 90.69 71 ALA A C 1
ATOM 578 O O . ALA A 1 71 ? -8.584 3.725 -2.461 1.00 90.69 71 ALA A O 1
ATOM 579 N N . GLN A 1 72 ? -9.065 2.058 -3.880 1.00 92.50 72 GLN A N 1
ATOM 580 C CA . GLN A 1 72 ? -10.249 1.595 -3.153 1.00 92.50 72 GLN A CA 1
ATOM 581 C C . GLN A 1 72 ? -9.875 1.050 -1.774 1.00 92.50 72 GLN A C 1
ATOM 583 O O . GLN A 1 72 ? -10.663 1.142 -0.833 1.00 92.50 72 GLN A O 1
ATOM 588 N N . LEU A 1 73 ? -8.686 0.463 -1.648 1.00 92.62 73 LEU A N 1
ATOM 589 C CA . LEU A 1 73 ? -8.182 -0.046 -0.384 1.00 92.62 73 LEU A CA 1
ATOM 590 C C . LEU A 1 73 ? -7.876 1.082 0.607 1.00 92.62 73 LEU A C 1
ATOM 592 O O . LEU A 1 73 ? -8.320 1.015 1.752 1.00 92.62 73 LEU A O 1
ATOM 596 N N . LEU A 1 74 ? -7.170 2.118 0.149 1.00 91.88 74 LEU A N 1
ATOM 597 C CA . LEU A 1 74 ? -6.871 3.315 0.933 1.00 91.88 74 LEU A CA 1
ATOM 598 C C . LEU A 1 74 ? -8.167 4.035 1.335 1.00 91.88 74 LEU A C 1
ATOM 600 O O . LEU A 1 74 ? -8.359 4.330 2.511 1.00 91.88 74 LEU A O 1
ATOM 604 N N . ALA A 1 75 ? -9.120 4.201 0.413 1.00 90.88 75 ALA A N 1
ATOM 605 C CA . ALA A 1 75 ? -10.425 4.793 0.724 1.00 90.88 75 ALA A CA 1
ATOM 606 C C . ALA A 1 75 ? -11.194 4.013 1.812 1.00 90.88 75 ALA A C 1
ATOM 608 O O . ALA A 1 75 ? -11.772 4.610 2.717 1.00 90.88 75 ALA A O 1
ATOM 609 N N . LYS A 1 76 ? -11.154 2.673 1.779 1.00 90.75 76 LYS A N 1
ATOM 610 C CA . LYS A 1 76 ? -11.749 1.826 2.831 1.00 90.75 76 LYS A CA 1
ATOM 611 C C . LYS A 1 76 ? -11.042 1.943 4.180 1.00 90.75 76 LYS A C 1
ATOM 613 O O . LYS A 1 76 ? -11.651 1.615 5.195 1.00 90.75 76 LYS A O 1
ATOM 618 N N . MET A 1 77 ? -9.773 2.341 4.213 1.00 88.44 77 MET A N 1
ATOM 619 C CA . MET A 1 77 ? -9.070 2.573 5.475 1.00 88.44 77 MET A CA 1
ATOM 620 C C . MET A 1 77 ? -9.559 3.848 6.153 1.00 88.44 77 MET A C 1
ATOM 622 O O . MET A 1 77 ? -9.767 3.828 7.361 1.00 88.44 77 MET A O 1
ATOM 626 N N . VAL A 1 78 ? -9.810 4.914 5.384 1.00 88.06 78 VAL A N 1
ATOM 627 C CA . VAL A 1 78 ? -10.357 6.178 5.911 1.00 88.06 78 VAL A CA 1
ATOM 628 C C . VAL A 1 78 ? -11.647 5.933 6.697 1.00 88.06 78 VAL A C 1
ATOM 630 O O . VAL A 1 78 ? -11.842 6.521 7.749 1.00 88.06 78 VAL A O 1
ATOM 633 N N . SER A 1 79 ? -12.502 5.013 6.243 1.00 86.88 79 SER A N 1
ATOM 634 C CA . SER A 1 79 ? -13.754 4.683 6.937 1.00 86.88 79 SER A CA 1
ATOM 635 C C . SER A 1 79 ? -13.599 3.776 8.169 1.00 86.88 79 SER A C 1
ATOM 637 O O . SER A 1 79 ? -14.605 3.404 8.763 1.00 86.88 79 SER A O 1
ATOM 639 N N . LYS A 1 80 ? -12.383 3.325 8.503 1.00 86.25 80 LYS A N 1
ATOM 640 C CA . LYS A 1 80 ? -12.120 2.345 9.575 1.00 86.25 80 LYS A CA 1
ATOM 641 C C . LYS A 1 80 ? -11.331 2.906 10.755 1.00 86.25 80 LYS A C 1
ATOM 643 O O . LYS A 1 80 ? -11.117 2.177 11.719 1.00 86.25 80 LYS A O 1
ATOM 648 N N . THR A 1 81 ? -10.865 4.146 10.670 1.00 84.88 81 THR A N 1
ATOM 649 C CA . THR A 1 81 ? -10.034 4.764 11.702 1.00 84.88 81 THR A CA 1
ATOM 650 C C . THR A 1 81 ? -10.461 6.202 11.934 1.00 84.88 81 THR A C 1
ATOM 652 O O . THR A 1 81 ? -10.682 6.943 10.981 1.00 84.88 81 THR A O 1
ATOM 655 N N . ASP A 1 82 ? -10.527 6.592 13.203 1.00 87.81 82 ASP A N 1
ATOM 656 C CA . ASP A 1 82 ? -10.723 7.980 13.623 1.00 87.81 82 ASP A CA 1
ATOM 657 C C . ASP A 1 82 ? -9.399 8.633 14.055 1.00 87.81 82 ASP A C 1
ATOM 659 O O . ASP A 1 82 ? -9.377 9.807 14.425 1.00 87.81 82 ASP A O 1
ATOM 663 N N . ASP A 1 83 ? -8.280 7.892 14.012 1.00 87.38 83 ASP A N 1
ATOM 664 C CA . ASP A 1 83 ? -6.973 8.416 14.399 1.00 87.38 83 ASP A CA 1
ATOM 665 C C . ASP A 1 83 ? -6.519 9.510 13.412 1.00 87.38 83 ASP A C 1
ATOM 667 O O . ASP A 1 83 ? -6.250 9.223 12.236 1.00 87.38 83 ASP A O 1
ATOM 671 N N . PRO A 1 84 ? -6.363 10.768 13.863 1.00 87.50 84 PRO A N 1
ATOM 672 C CA . PRO A 1 84 ? -6.034 11.875 12.973 1.00 87.50 84 PRO A CA 1
ATOM 673 C C . PRO A 1 84 ? -4.693 11.701 12.257 1.00 87.50 84 PRO A C 1
ATOM 675 O O . PRO A 1 84 ? -4.510 12.229 11.157 1.00 87.50 84 PRO A O 1
ATOM 678 N N . GLN A 1 85 ? -3.730 11.004 12.868 1.00 84.88 85 GLN A N 1
ATOM 679 C CA . GLN A 1 85 ? -2.426 10.772 12.251 1.00 84.88 85 GLN A CA 1
ATOM 680 C C . GLN A 1 85 ? -2.530 9.770 11.097 1.00 84.88 85 GLN A C 1
ATOM 682 O O . GLN A 1 85 ? -2.010 10.034 10.010 1.00 84.88 85 GLN A O 1
ATOM 687 N N . THR A 1 86 ? -3.255 8.674 11.297 1.00 85.81 86 THR A N 1
ATOM 688 C CA . THR A 1 86 ? -3.550 7.675 10.265 1.00 85.81 86 THR A CA 1
ATOM 689 C C . THR A 1 86 ? -4.362 8.281 9.128 1.00 85.81 86 THR A C 1
ATOM 691 O O . THR A 1 86 ? -4.011 8.093 7.963 1.00 85.81 86 THR A O 1
ATOM 694 N N . LEU A 1 87 ? -5.369 9.101 9.433 1.00 89.81 87 LEU A N 1
ATOM 695 C CA . LEU A 1 87 ? -6.150 9.810 8.417 1.00 89.81 87 LEU A CA 1
ATOM 696 C C . LEU A 1 87 ? -5.281 10.734 7.551 1.00 89.81 87 LEU A C 1
ATOM 698 O O . LEU A 1 87 ? -5.399 10.703 6.326 1.00 89.81 87 LEU A O 1
ATOM 702 N N . ARG A 1 88 ? -4.356 11.498 8.153 1.00 87.44 88 ARG A N 1
ATOM 703 C CA . ARG A 1 88 ? -3.383 12.314 7.398 1.00 87.44 88 ARG A CA 1
ATOM 704 C C . ARG A 1 88 ? -2.497 11.461 6.491 1.00 87.44 88 ARG A C 1
ATOM 706 O O . ARG A 1 88 ? -2.225 11.863 5.362 1.00 87.44 88 ARG A O 1
ATOM 713 N N . MET A 1 89 ? -2.071 10.289 6.964 1.00 85.88 89 MET A N 1
ATOM 714 C CA . MET A 1 89 ? -1.263 9.355 6.174 1.00 85.88 89 MET A CA 1
ATOM 715 C C . MET A 1 89 ? -1.987 8.847 4.940 1.00 85.88 89 MET A C 1
ATOM 717 O O . MET A 1 89 ? -1.465 8.938 3.828 1.00 85.88 89 MET A O 1
ATOM 721 N N . VAL A 1 90 ? -3.207 8.359 5.126 1.00 89.12 90 VAL A N 1
ATOM 722 C CA . VAL A 1 90 ? -4.008 7.820 4.028 1.00 89.12 90 VAL A CA 1
ATOM 723 C C . VAL A 1 90 ? -4.411 8.920 3.047 1.00 89.12 90 VAL A C 1
ATOM 725 O O . VAL A 1 90 ? -4.356 8.699 1.840 1.00 89.12 90 VAL A O 1
ATOM 728 N N . ALA A 1 91 ? -4.748 10.117 3.539 1.00 87.69 91 ALA A N 1
ATOM 729 C CA . ALA A 1 91 ? -5.045 11.266 2.687 1.00 87.69 91 ALA A CA 1
ATOM 730 C C . ALA A 1 91 ? -3.842 11.665 1.817 1.00 87.69 91 ALA A C 1
ATOM 732 O O . ALA A 1 91 ? -4.014 11.905 0.626 1.00 87.69 91 ALA A O 1
ATOM 733 N N . GLY A 1 92 ? -2.627 11.676 2.377 1.00 85.12 92 GLY A N 1
ATOM 734 C CA . GLY A 1 92 ? -1.408 11.959 1.614 1.00 85.12 92 GLY A CA 1
ATOM 735 C C . GLY A 1 92 ? -1.097 10.897 0.554 1.00 85.12 92 GLY A C 1
ATOM 736 O O . GLY A 1 92 ? -0.703 11.244 -0.555 1.00 85.12 92 GLY A O 1
ATOM 737 N N . ALA A 1 93 ? -1.321 9.614 0.861 1.00 86.50 93 ALA A N 1
ATOM 738 C CA . ALA A 1 93 ? -1.199 8.542 -0.130 1.00 86.50 93 ALA A CA 1
ATOM 739 C C . ALA A 1 93 ? -2.228 8.702 -1.268 1.00 86.50 93 ALA A C 1
ATOM 741 O O . ALA A 1 93 ? -1.884 8.633 -2.440 1.00 86.50 93 ALA A O 1
ATOM 742 N N . LEU A 1 94 ? -3.490 9.001 -0.945 1.00 87.50 94 LEU A N 1
ATOM 743 C CA . LEU A 1 94 ? -4.521 9.245 -1.960 1.00 87.50 94 LEU A CA 1
ATOM 744 C C . LEU A 1 94 ? -4.222 10.477 -2.828 1.00 87.50 94 LEU A C 1
ATOM 746 O O . LEU A 1 94 ? -4.469 10.438 -4.031 1.00 87.50 94 LEU A O 1
ATOM 750 N N . ASP A 1 95 ? -3.684 11.552 -2.251 1.00 84.75 95 ASP A N 1
ATOM 751 C CA . ASP A 1 95 ? -3.291 12.745 -3.010 1.00 84.75 95 ASP A CA 1
ATOM 752 C C . ASP A 1 95 ? -2.134 12.452 -3.980 1.00 84.75 95 ASP A C 1
ATOM 754 O O . ASP A 1 95 ? -2.210 12.812 -5.157 1.00 84.75 95 ASP A O 1
ATOM 758 N N . ASN A 1 96 ? -1.116 11.708 -3.532 1.00 80.81 96 ASN A N 1
ATOM 759 C CA . ASN A 1 96 ? -0.034 11.231 -4.400 1.00 80.81 96 ASN A CA 1
ATOM 760 C C . ASN A 1 96 ? -0.576 10.371 -5.557 1.00 80.81 96 ASN A C 1
ATOM 762 O O . ASN A 1 96 ? -0.154 10.537 -6.705 1.00 80.81 96 ASN A O 1
ATOM 766 N N . LEU A 1 97 ? -1.551 9.501 -5.276 1.00 80.75 97 LEU A N 1
ATOM 767 C CA . LEU A 1 97 ? -2.193 8.656 -6.278 1.00 80.75 97 LEU A CA 1
ATOM 768 C C . LEU A 1 97 ? -3.017 9.469 -7.294 1.00 80.75 97 LEU A C 1
ATOM 770 O O . LEU A 1 97 ? -2.993 9.168 -8.486 1.00 80.75 97 LEU A O 1
ATOM 774 N N . CYS A 1 98 ? -3.699 10.531 -6.866 1.00 81.19 98 CYS A N 1
ATOM 775 C CA . CYS A 1 98 ? -4.428 11.441 -7.759 1.00 81.19 98 CYS A CA 1
ATOM 776 C C . CYS A 1 98 ? -3.501 12.359 -8.577 1.00 81.19 98 CYS A C 1
ATOM 778 O O . CYS A 1 98 ? -3.886 12.832 -9.646 1.00 81.19 98 CYS A O 1
ATOM 780 N N . GLY A 1 99 ? -2.293 12.633 -8.079 1.00 69.81 99 GLY A N 1
ATOM 781 C CA . GLY A 1 99 ? -1.364 13.611 -8.644 1.00 69.81 99 GLY A CA 1
ATOM 782 C C . GLY A 1 99 ? -0.594 13.179 -9.898 1.00 69.81 99 GLY A C 1
ATOM 783 O O . GLY A 1 99 ? 0.211 13.975 -10.374 1.00 69.81 99 GLY A O 1
ATOM 784 N N . ASN A 1 100 ? -0.792 11.956 -10.418 1.00 60.12 100 ASN A N 1
ATOM 785 C CA . ASN A 1 100 ? -0.117 11.413 -11.616 1.00 60.12 100 ASN A CA 1
ATOM 786 C C . ASN A 1 100 ? 1.411 11.682 -11.674 1.00 60.12 100 ASN A C 1
ATOM 788 O O . ASN A 1 100 ? 1.971 11.932 -12.737 1.00 60.12 100 ASN A O 1
ATOM 792 N N . GLY A 1 101 ? 2.107 11.644 -10.532 1.00 54.41 101 GLY A N 1
ATOM 793 C CA . GLY A 1 101 ? 3.566 11.823 -10.459 1.00 54.41 101 GLY A CA 1
ATOM 794 C C . GLY A 1 101 ? 4.084 13.272 -10.461 1.00 54.41 101 GLY A C 1
ATOM 795 O O . GLY A 1 101 ? 5.265 13.472 -10.171 1.00 54.41 101 GLY A O 1
ATOM 796 N N . ASP A 1 102 ? 3.235 14.281 -10.691 1.00 50.16 102 ASP A N 1
ATOM 797 C CA . ASP A 1 102 ? 3.641 15.702 -10.688 1.00 50.16 102 ASP A CA 1
ATOM 798 C C . ASP A 1 102 ? 3.749 16.298 -9.276 1.00 50.16 102 ASP A C 1
ATOM 800 O O . ASP A 1 102 ? 4.443 17.293 -9.049 1.00 50.16 102 ASP A O 1
ATOM 804 N N . LYS A 1 103 ? 3.097 15.675 -8.291 1.00 50.47 103 LYS A N 1
ATOM 805 C CA . LYS A 1 103 ? 3.145 16.089 -6.887 1.00 50.47 103 LYS A CA 1
ATOM 806 C C . LYS A 1 103 ? 3.709 14.964 -6.049 1.00 50.47 103 LYS A C 1
ATOM 808 O O . LYS A 1 103 ? 3.043 13.978 -5.768 1.00 50.47 103 LYS A O 1
ATOM 813 N N . ILE A 1 104 ? 4.970 15.119 -5.665 1.00 52.19 104 ILE A N 1
ATOM 814 C CA . ILE A 1 104 ? 5.645 14.161 -4.802 1.00 52.19 104 ILE A CA 1
ATOM 815 C C . ILE A 1 104 ? 5.776 14.784 -3.415 1.00 52.19 104 ILE A C 1
ATOM 817 O O . ILE A 1 104 ? 6.759 15.469 -3.120 1.00 52.19 104 ILE A O 1
ATOM 821 N N . TYR A 1 105 ? 4.817 14.519 -2.530 1.00 51.34 105 TYR A N 1
ATOM 822 C CA . TYR A 1 105 ? 4.940 14.825 -1.101 1.00 51.34 105 TYR A CA 1
ATOM 823 C C . TYR A 1 105 ? 5.873 13.801 -0.432 1.00 51.34 105 TYR A C 1
ATOM 825 O O . TYR A 1 105 ? 5.497 13.063 0.470 1.00 51.34 105 TYR A O 1
ATOM 833 N N . LYS A 1 106 ? 7.128 13.743 -0.897 1.00 51.19 106 LYS A N 1
ATOM 834 C CA . LYS A 1 106 ? 8.119 12.690 -0.601 1.00 51.19 106 LYS A CA 1
ATOM 835 C C . LYS A 1 106 ? 8.620 12.653 0.853 1.00 51.19 106 LYS A C 1
ATOM 837 O O . LYS A 1 106 ? 9.524 11.880 1.145 1.00 51.19 106 LYS A O 1
ATOM 842 N N . PHE A 1 107 ? 8.095 13.494 1.748 1.00 47.53 107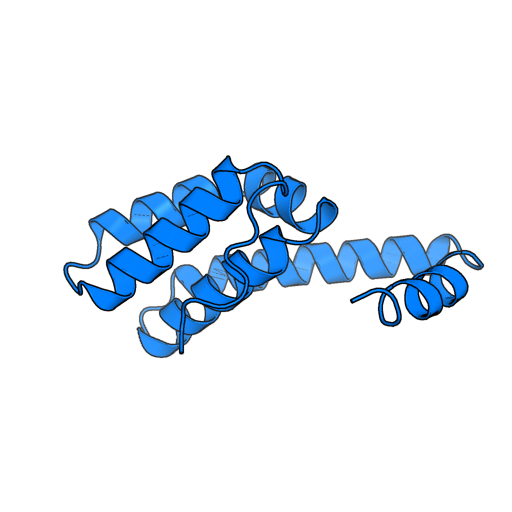 PHE A N 1
ATOM 843 C CA . PHE A 1 107 ? 8.738 13.770 3.039 1.00 47.53 107 PHE A CA 1
ATOM 844 C C . PHE A 1 107 ? 7.822 13.965 4.254 1.00 47.53 107 PHE A C 1
ATOM 846 O O . PHE A 1 107 ? 8.333 14.188 5.346 1.00 47.53 107 PHE A O 1
ATOM 853 N N . TRP A 1 108 ? 6.501 13.843 4.139 1.00 50.75 108 TRP A N 1
ATOM 854 C CA . TRP A 1 108 ? 5.609 14.282 5.222 1.00 50.75 108 TRP A CA 1
ATOM 855 C C . TRP A 1 108 ? 5.125 13.169 6.157 1.00 50.75 108 TRP A C 1
ATOM 857 O O . TRP A 1 108 ? 3.945 13.144 6.456 1.00 50.75 108 TRP A O 1
ATOM 867 N N . PHE A 1 109 ? 5.986 12.261 6.637 1.00 51.78 109 PHE A N 1
ATOM 868 C CA . PHE A 1 109 ? 5.590 11.260 7.658 1.00 51.78 109 PHE A CA 1
ATOM 869 C C . PHE A 1 109 ? 6.646 10.975 8.742 1.00 51.78 109 PHE A C 1
ATOM 871 O O . PHE A 1 109 ? 6.630 9.883 9.329 1.00 51.78 109 PHE A O 1
ATOM 878 N N . GLN A 1 110 ? 7.555 11.926 8.983 1.00 44.22 110 GLN A N 1
ATOM 879 C CA . GLN A 1 110 ? 8.393 11.952 10.189 1.00 44.22 110 GLN A CA 1
ATOM 880 C C . GLN A 1 110 ? 7.657 12.656 11.325 1.00 44.22 110 GLN A C 1
ATOM 882 O O . GLN A 1 110 ? 7.004 13.683 11.037 1.00 44.22 110 GLN A O 1
#

Foldseek 3Di:
DPPVPVVVVVVQPPDPVVVVVVVVVVLVVLLVLLVQCPDPPPVSVLVSLLVLLQQLLDLSSLVSCVVSCVLVSLVVVCVVDPPPLSNVSSVSSNVSSVCSNPDRPPDPND

Organism: Brassica cretica (NCBI:txid69181)

InterPro domains:
  IPR000225 Armadillo [PS50176] (28-70)
  IPR011989 Armadillo-like helical [G3DSA:1.25.10.10] (8-106)
  IPR016024 Armadillo-type fold [SSF48371] (29-102)
  IPR045156 Vacuolar protein 8 [PTHR47249] (29-99)